Protein AF-A0AAW6XPA7-F1 (afdb_monomer_lite)

Organism: NCBI:txid47770

Structure (mmCIF, N/CA/C/O backbone):
data_AF-A0AAW6XPA7-F1
#
_entry.id   AF-A0AAW6XPA7-F1
#
loop_
_atom_site.group_PDB
_atom_site.id
_atom_site.type_symbol
_atom_site.label_atom_id
_atom_site.label_alt_id
_atom_site.label_comp_id
_atom_site.label_asym_id
_atom_site.label_entity_id
_atom_site.label_seq_id
_atom_site.pdbx_PDB_ins_code
_atom_site.Cartn_x
_atom_site.Cartn_y
_atom_site.Cartn_z
_atom_site.occupancy
_atom_site.B_iso_or_equiv
_atom_site.auth_seq_id
_atom_site.auth_comp_id
_atom_site.auth_asym_id
_atom_site.auth_atom_id
_atom_site.pdbx_PDB_model_num
ATOM 1 N N . ALA A 1 1 ? -23.354 22.774 -10.752 1.00 55.88 1 ALA A N 1
ATOM 2 C CA . ALA A 1 1 ? -23.499 23.178 -9.340 1.00 55.88 1 ALA A CA 1
ATOM 3 C C . ALA A 1 1 ? -24.300 22.121 -8.569 1.00 55.88 1 ALA A C 1
ATOM 5 O O . ALA A 1 1 ? -25.453 22.345 -8.245 1.00 55.88 1 ALA A O 1
ATOM 6 N N . LEU A 1 2 ? -23.711 20.938 -8.338 1.00 66.38 2 LEU A N 1
ATOM 7 C CA . LEU A 1 2 ? -24.343 19.857 -7.556 1.00 66.38 2 LEU A CA 1
ATOM 8 C C . LEU A 1 2 ? -23.813 19.817 -6.118 1.00 66.38 2 LEU A C 1
ATOM 10 O O . LEU A 1 2 ? -24.567 19.556 -5.193 1.00 66.38 2 LEU A O 1
ATOM 14 N N . LEU A 1 3 ? -22.535 20.155 -5.922 1.00 67.56 3 LEU A N 1
ATOM 15 C CA . LEU A 1 3 ? -21.907 20.196 -4.598 1.00 67.56 3 LEU A CA 1
ATOM 16 C C . LEU A 1 3 ? -22.485 21.291 -3.691 1.00 67.56 3 LEU A C 1
ATOM 18 O O . LEU A 1 3 ? -22.499 21.117 -2.481 1.00 67.56 3 LEU A O 1
ATOM 22 N N . SER A 1 4 ? -23.003 22.387 -4.258 1.00 74.19 4 SER A N 1
ATOM 23 C CA . SER A 1 4 ? -23.567 23.503 -3.487 1.00 74.19 4 SER A CA 1
ATOM 24 C C . SER A 1 4 ? -24.823 23.133 -2.700 1.00 74.19 4 SER A C 1
ATOM 26 O O . SER A 1 4 ? -25.075 23.740 -1.671 1.00 74.19 4 SER A O 1
ATOM 28 N N . VAL A 1 5 ? -25.572 22.119 -3.147 1.00 78.75 5 VAL A N 1
ATOM 29 C CA . VAL A 1 5 ? -26.770 21.611 -2.454 1.00 78.75 5 VAL A CA 1
ATOM 30 C C . VAL A 1 5 ? -26.407 20.927 -1.133 1.00 78.75 5 VAL A C 1
ATOM 32 O O . VAL A 1 5 ? -27.202 20.910 -0.204 1.00 78.75 5 VAL A O 1
ATOM 35 N N . PHE A 1 6 ? -25.190 20.392 -1.031 1.00 75.56 6 PHE A N 1
ATOM 36 C CA . PHE A 1 6 ? -24.729 19.653 0.141 1.00 75.56 6 PHE A CA 1
ATOM 37 C C . PHE A 1 6 ? -23.862 20.498 1.086 1.00 75.56 6 PHE A C 1
ATOM 39 O O . PHE A 1 6 ? -23.455 20.007 2.132 1.00 75.56 6 PHE A O 1
ATOM 46 N N . LEU A 1 7 ? -23.576 21.765 0.748 1.00 69.69 7 LEU A N 1
ATOM 47 C CA . LEU A 1 7 ? -22.783 22.658 1.608 1.00 69.69 7 LEU A CA 1
ATOM 48 C C . LEU A 1 7 ? -23.525 23.069 2.890 1.00 69.69 7 LEU A C 1
ATOM 50 O O . LEU A 1 7 ? -22.877 23.448 3.861 1.00 69.69 7 LEU A O 1
ATOM 54 N N . GLU A 1 8 ? -24.857 22.978 2.904 1.00 77.25 8 GLU A N 1
ATOM 55 C CA . GLU A 1 8 ? -25.686 23.226 4.092 1.00 77.25 8 GLU A CA 1
ATOM 56 C C . GLU A 1 8 ? -25.724 22.016 5.045 1.00 77.25 8 GLU A C 1
ATOM 58 O O . GLU A 1 8 ? -26.081 22.156 6.216 1.00 77.25 8 GLU A O 1
ATOM 63 N N . ASP A 1 9 ? -25.309 20.831 4.580 1.00 81.50 9 ASP A N 1
ATOM 64 C CA . ASP A 1 9 ? -25.232 19.629 5.404 1.00 81.50 9 ASP A CA 1
ATOM 65 C C . ASP A 1 9 ? -23.883 19.558 6.135 1.00 81.50 9 ASP A C 1
ATOM 67 O O . ASP A 1 9 ? -22.825 19.276 5.565 1.00 81.50 9 ASP A O 1
ATOM 71 N N . THR A 1 10 ? -23.931 19.774 7.449 1.00 81.56 10 THR A N 1
ATOM 72 C CA . THR A 1 10 ? -22.755 19.724 8.335 1.00 81.56 10 THR A CA 1
ATOM 73 C C . THR A 1 10 ? -22.012 18.382 8.321 1.00 81.56 10 THR A C 1
ATOM 75 O O . THR A 1 10 ? -20.831 18.341 8.666 1.00 81.56 10 THR A O 1
ATOM 78 N N . GLN A 1 11 ? -22.668 17.287 7.922 1.00 83.19 11 GLN A N 1
ATOM 79 C CA . GLN A 1 11 ? -22.074 15.950 7.846 1.00 83.19 11 GLN A CA 1
ATOM 80 C C . GLN A 1 11 ? -21.476 15.643 6.471 1.00 83.19 11 GLN A C 1
ATOM 82 O O . GLN A 1 11 ? -20.643 14.740 6.355 1.00 83.19 11 GLN A O 1
ATOM 87 N N . PHE A 1 12 ? -21.827 16.413 5.438 1.00 84.88 12 PHE A N 1
ATOM 88 C CA . PHE A 1 12 ? -21.339 16.181 4.082 1.00 84.88 12 PHE A CA 1
ATOM 89 C C . PHE A 1 12 ? -19.821 16.329 3.977 1.00 84.88 12 PHE A C 1
ATOM 91 O O . PHE A 1 12 ? -19.156 15.459 3.418 1.00 84.88 12 PHE A O 1
ATOM 98 N N . ILE A 1 13 ? -19.250 17.391 4.555 1.00 82.44 13 ILE A N 1
ATOM 99 C CA . ILE A 1 13 ? -17.800 17.627 4.508 1.00 82.44 13 ILE A CA 1
ATOM 100 C C . ILE A 1 13 ? -17.015 16.511 5.231 1.00 82.44 13 ILE A C 1
ATOM 102 O O . ILE A 1 13 ? -16.104 15.956 4.613 1.00 82.44 13 ILE A O 1
ATOM 106 N N . PRO A 1 14 ? -17.353 16.101 6.473 1.00 82.62 14 PRO A N 1
ATOM 107 C CA . PRO A 1 14 ? -16.730 14.940 7.118 1.00 82.62 14 PRO A CA 1
ATOM 108 C C . PRO A 1 14 ? -16.839 13.637 6.315 1.00 82.62 14 PRO A C 1
ATOM 110 O O . PRO A 1 14 ? -15.856 12.902 6.197 1.00 82.62 14 PRO A O 1
ATOM 113 N N . LEU A 1 15 ? -18.010 13.346 5.740 1.00 84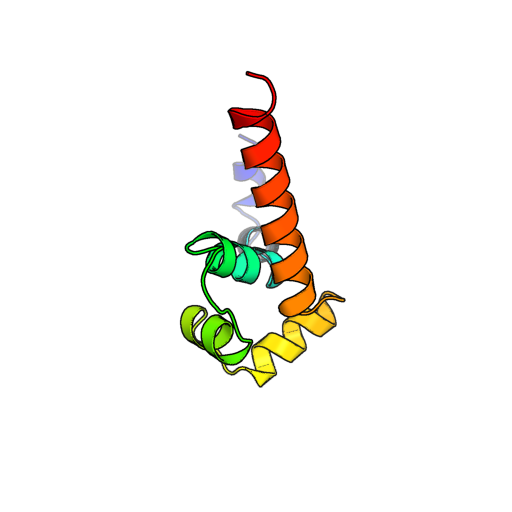.06 15 LEU A N 1
ATOM 114 C CA . LEU A 1 15 ? -18.217 12.152 4.917 1.00 84.06 15 LEU A CA 1
ATOM 115 C C . LEU A 1 15 ? -17.367 12.190 3.647 1.00 84.06 15 LEU A C 1
ATOM 117 O O . LEU A 1 15 ? -16.685 11.217 3.334 1.00 84.06 15 LEU A O 1
ATOM 121 N N . LEU A 1 16 ? -17.355 13.325 2.949 1.00 83.62 16 LEU A N 1
ATOM 122 C CA . LEU A 1 16 ? -16.550 13.529 1.752 1.00 83.62 16 LEU A CA 1
ATOM 123 C C . LEU A 1 16 ? -15.059 13.357 2.057 1.00 83.62 16 LEU A C 1
ATOM 125 O O . LEU A 1 16 ? -14.364 12.660 1.325 1.00 83.62 16 LEU A O 1
ATOM 129 N N . LEU A 1 17 ? -14.570 13.924 3.162 1.00 79.94 17 LEU A N 1
ATOM 130 C CA . LEU A 1 17 ? -13.181 13.753 3.592 1.00 79.94 17 LEU A CA 1
ATOM 131 C C . LEU A 1 17 ? -12.843 12.287 3.890 1.00 79.94 17 LEU A C 1
ATOM 133 O O . LEU A 1 17 ? -11.775 11.827 3.492 1.00 79.94 17 LEU A O 1
ATOM 137 N N . ASN A 1 18 ? -13.745 11.539 4.528 1.00 80.06 18 ASN A N 1
ATOM 138 C CA . ASN A 1 18 ? -13.552 10.107 4.772 1.00 80.06 18 ASN A CA 1
ATOM 139 C C . ASN A 1 18 ? -13.500 9.292 3.472 1.00 80.06 18 ASN A C 1
ATOM 141 O O . ASN A 1 18 ? -12.697 8.370 3.366 1.00 80.06 18 ASN A O 1
ATOM 145 N N . VAL A 1 19 ? -14.326 9.636 2.481 1.00 79.81 19 VAL A N 1
ATOM 146 C CA . VAL A 1 19 ? -14.347 8.959 1.173 1.00 79.81 19 VAL A CA 1
ATOM 147 C C . VAL A 1 19 ? -13.110 9.303 0.340 1.00 79.81 19 VAL A C 1
ATOM 149 O O . VAL A 1 19 ? -12.581 8.447 -0.366 1.00 79.81 19 VAL A O 1
ATOM 152 N N . LEU A 1 20 ? -12.641 10.550 0.414 1.00 81.00 20 LEU A N 1
ATOM 153 C CA . LEU A 1 20 ? -11.484 11.025 -0.345 1.00 81.00 20 LEU A CA 1
ATOM 154 C C . LEU A 1 20 ? -10.144 10.614 0.274 1.00 81.00 20 LEU A C 1
ATOM 156 O O . LEU A 1 20 ? -9.126 10.646 -0.419 1.00 81.00 20 LEU A O 1
ATOM 160 N N . GLN A 1 21 ? -10.109 10.248 1.559 1.00 84.62 21 GLN A N 1
ATOM 161 C CA . GLN A 1 21 ? -8.869 9.813 2.188 1.00 84.62 21 GLN A CA 1
ATOM 162 C C . GLN A 1 21 ? -8.377 8.502 1.556 1.00 84.62 21 GLN A C 1
ATOM 164 O O . GLN A 1 21 ? -9.072 7.485 1.614 1.00 84.62 21 GLN A O 1
ATOM 169 N N . PRO A 1 22 ? -7.160 8.481 0.978 1.00 87.06 22 PRO A N 1
ATOM 170 C CA . PRO A 1 22 ? -6.621 7.266 0.394 1.00 87.06 22 PRO A CA 1
ATOM 171 C C . PRO A 1 22 ? -6.459 6.197 1.477 1.00 87.06 22 PRO A C 1
ATOM 173 O O . PRO A 1 22 ? -5.854 6.438 2.529 1.00 87.06 22 PRO A O 1
ATOM 176 N N . ASN A 1 23 ? -6.978 5.001 1.191 1.00 92.81 23 ASN A N 1
ATOM 177 C CA . ASN A 1 23 ? -6.826 3.835 2.057 1.00 92.81 23 ASN A CA 1
ATOM 178 C C . ASN A 1 23 ? -5.343 3.451 2.238 1.00 92.81 23 ASN A C 1
ATOM 180 O O . ASN A 1 23 ? -4.448 3.945 1.537 1.00 92.81 23 ASN A O 1
ATOM 184 N N . MET A 1 24 ? -5.055 2.585 3.210 1.00 96.69 24 MET A N 1
ATOM 185 C CA . MET A 1 24 ? -3.681 2.260 3.586 1.00 96.69 24 MET A CA 1
ATOM 186 C C . MET A 1 24 ? -2.929 1.572 2.447 1.00 96.69 24 MET A C 1
ATOM 188 O O . MET A 1 24 ? -1.783 1.935 2.183 1.00 96.69 24 MET A O 1
ATOM 192 N N . ARG A 1 25 ? -3.586 0.668 1.712 1.00 97.50 25 ARG A N 1
ATOM 193 C CA . ARG A 1 25 ? -3.121 0.098 0.438 1.00 97.50 25 ARG A CA 1
ATOM 194 C C . ARG A 1 25 ? -2.553 1.165 -0.488 1.00 97.50 25 ARG A C 1
ATOM 196 O O . ARG A 1 25 ? -1.418 1.036 -0.942 1.00 97.50 25 ARG A O 1
ATOM 203 N N . THR A 1 26 ? -3.327 2.217 -0.746 1.00 97.00 26 THR A N 1
ATOM 204 C CA . THR A 1 26 ? -2.973 3.258 -1.717 1.00 97.00 26 THR A CA 1
ATOM 205 C C . THR A 1 26 ? -1.747 4.017 -1.236 1.00 97.00 26 THR A C 1
ATOM 207 O O . THR A 1 26 ? -0.783 4.169 -1.980 1.00 97.00 26 THR A O 1
ATOM 210 N N . ARG A 1 27 ? -1.730 4.404 0.043 1.00 97.69 27 ARG A N 1
ATOM 211 C CA . ARG A 1 27 ? -0.593 5.100 0.662 1.00 97.69 27 ARG A CA 1
ATOM 212 C C . ARG A 1 27 ? 0.694 4.272 0.623 1.00 97.69 27 ARG A C 1
ATOM 214 O O . ARG A 1 27 ? 1.748 4.809 0.293 1.00 97.69 27 ARG A O 1
ATOM 221 N N . VAL A 1 28 ? 0.613 2.975 0.923 1.00 98.38 28 VAL A N 1
ATOM 222 C CA . VAL A 1 28 ? 1.760 2.054 0.857 1.00 98.38 28 VAL A CA 1
ATOM 223 C C . VAL A 1 28 ? 2.267 1.897 -0.574 1.00 98.38 28 VAL A C 1
ATOM 225 O O . VAL A 1 28 ? 3.473 1.978 -0.795 1.00 98.38 28 VAL A O 1
ATOM 228 N N . CYS A 1 29 ? 1.373 1.728 -1.552 1.00 98.19 29 CYS A N 1
ATOM 229 C CA . CYS A 1 29 ? 1.764 1.636 -2.959 1.00 98.19 29 CYS A CA 1
ATOM 230 C C . CYS A 1 29 ? 2.446 2.922 -3.443 1.00 98.19 29 CYS A C 1
ATOM 232 O O . CYS A 1 29 ? 3.428 2.842 -4.173 1.00 98.19 29 CYS A O 1
ATOM 234 N N . THR A 1 30 ? 1.984 4.101 -3.010 1.00 98.06 30 THR A N 1
ATOM 235 C CA . THR A 1 30 ? 2.646 5.379 -3.320 1.00 98.06 30 THR A CA 1
ATOM 236 C C . THR A 1 30 ? 4.085 5.402 -2.806 1.00 98.06 30 THR A C 1
ATOM 238 O O . THR A 1 30 ? 4.996 5.697 -3.574 1.00 98.06 30 THR A O 1
ATOM 241 N N . VAL A 1 31 ? 4.315 5.021 -1.542 1.00 98.31 31 VAL A N 1
ATOM 242 C CA . VAL A 1 31 ? 5.671 4.945 -0.965 1.00 98.31 31 VAL A CA 1
ATOM 243 C C . VAL A 1 31 ? 6.553 3.968 -1.746 1.00 98.31 31 VAL A C 1
ATOM 245 O O . VAL A 1 31 ? 7.670 4.314 -2.123 1.00 98.31 31 VAL A O 1
ATOM 248 N N . ILE A 1 32 ? 6.042 2.770 -2.041 1.00 98.44 32 ILE A N 1
ATOM 249 C CA . ILE A 1 32 ? 6.784 1.746 -2.787 1.00 98.44 32 ILE A CA 1
ATOM 250 C C . ILE A 1 32 ? 7.152 2.242 -4.192 1.00 98.44 32 ILE A C 1
ATOM 252 O O . ILE A 1 32 ? 8.293 2.076 -4.623 1.00 98.44 32 ILE A O 1
ATOM 256 N N . ASN A 1 33 ? 6.210 2.868 -4.900 1.00 97.81 33 ASN A N 1
ATOM 257 C CA . ASN A 1 33 ? 6.411 3.333 -6.271 1.00 97.81 33 ASN A CA 1
ATOM 258 C C . ASN A 1 33 ? 7.383 4.514 -6.379 1.00 97.81 33 ASN A C 1
ATOM 260 O O . ASN A 1 33 ? 8.032 4.643 -7.417 1.00 97.81 33 ASN A O 1
ATOM 264 N N . ASN A 1 34 ? 7.554 5.320 -5.323 1.00 97.31 34 ASN A N 1
ATOM 265 C CA . ASN A 1 34 ? 8.568 6.382 -5.297 1.00 97.31 34 ASN A CA 1
ATOM 266 C C . ASN A 1 34 ? 9.989 5.832 -5.508 1.00 97.31 34 ASN A C 1
ATOM 268 O O . ASN A 1 34 ? 10.826 6.501 -6.109 1.00 97.31 34 ASN A O 1
ATOM 272 N N . ASN A 1 35 ? 10.264 4.606 -5.046 1.00 97.25 35 ASN A N 1
ATOM 273 C CA . ASN A 1 35 ? 11.502 3.894 -5.356 1.00 97.25 35 ASN A CA 1
ATOM 274 C C . ASN A 1 35 ? 11.265 2.377 -5.416 1.00 97.25 35 ASN A C 1
ATOM 276 O O . ASN A 1 35 ? 11.520 1.641 -4.462 1.00 97.25 35 ASN A O 1
ATOM 280 N N . ILE A 1 36 ? 10.784 1.897 -6.563 1.00 97.19 36 ILE A N 1
ATOM 281 C CA . ILE A 1 36 ? 10.335 0.505 -6.749 1.00 97.19 36 ILE A CA 1
ATOM 282 C C . ILE A 1 36 ? 11.441 -0.555 -6.581 1.00 97.19 36 ILE A C 1
ATOM 284 O O . ILE A 1 36 ? 11.164 -1.712 -6.240 1.00 97.19 36 ILE A O 1
ATOM 288 N N . ALA A 1 37 ? 12.697 -0.163 -6.814 1.00 96.50 37 ALA A N 1
ATOM 289 C CA . ALA A 1 37 ? 13.871 -1.025 -6.703 1.00 96.50 37 ALA A CA 1
ATOM 290 C C . ALA A 1 37 ? 14.421 -1.100 -5.270 1.00 96.50 37 ALA A C 1
ATOM 292 O O . ALA A 1 37 ? 15.232 -1.975 -4.976 1.00 96.50 37 ALA A O 1
ATOM 293 N N . HIS A 1 38 ? 13.979 -0.212 -4.373 1.00 97.50 38 HIS A N 1
ATOM 294 C CA . HIS A 1 38 ? 14.439 -0.200 -2.991 1.00 97.50 38 HIS A CA 1
ATOM 295 C C . HIS A 1 38 ? 14.071 -1.495 -2.251 1.00 97.50 38 HIS A C 1
ATOM 297 O O . HIS A 1 38 ? 13.050 -2.145 -2.518 1.00 97.50 38 HIS A O 1
ATOM 303 N N . GLU A 1 39 ? 14.896 -1.858 -1.270 1.00 97.62 39 GLU A N 1
ATOM 304 C CA . GLU A 1 39 ? 14.632 -2.970 -0.360 1.00 97.62 39 GLU A CA 1
ATOM 305 C C . GLU A 1 39 ? 13.588 -2.571 0.689 1.00 97.62 39 GLU A C 1
ATOM 307 O O . GLU A 1 39 ? 13.888 -2.235 1.836 1.00 97.62 39 GLU A O 1
ATOM 312 N N . TRP A 1 40 ? 12.323 -2.566 0.289 1.00 98.38 40 TRP A N 1
ATOM 313 C CA . TRP A 1 40 ? 11.236 -2.215 1.188 1.00 98.38 40 TRP A CA 1
ATOM 314 C C . TRP A 1 40 ? 11.008 -3.276 2.267 1.00 98.38 40 TRP A C 1
ATOM 316 O O . TRP A 1 40 ? 10.840 -4.461 1.988 1.00 98.38 40 TRP A O 1
ATOM 326 N N . THR A 1 41 ? 10.922 -2.816 3.513 1.00 98.50 41 THR A N 1
ATOM 327 C CA . THR A 1 41 ? 10.476 -3.607 4.665 1.00 98.50 41 THR A CA 1
ATOM 328 C C . THR A 1 41 ? 9.286 -2.917 5.320 1.00 98.50 41 THR A C 1
ATOM 330 O O . THR A 1 41 ? 9.093 -1.709 5.156 1.00 98.50 41 THR A O 1
ATOM 333 N N . LEU A 1 42 ? 8.511 -3.655 6.120 1.00 98.38 42 LEU A N 1
ATOM 334 C CA . LEU A 1 42 ? 7.400 -3.080 6.885 1.00 98.38 42 LEU A CA 1
ATOM 335 C C . LEU A 1 42 ? 7.843 -1.872 7.731 1.00 98.38 42 LEU A C 1
ATOM 337 O O . LEU A 1 42 ? 7.119 -0.886 7.804 1.00 98.38 42 LEU A O 1
ATOM 341 N N . ALA A 1 43 ? 9.029 -1.938 8.346 1.00 98.44 43 ALA A N 1
ATOM 342 C CA . ALA A 1 43 ? 9.558 -0.859 9.176 1.00 98.44 43 ALA A CA 1
ATOM 343 C C . ALA A 1 43 ? 9.913 0.392 8.359 1.00 98.44 43 ALA A C 1
ATOM 345 O O . ALA A 1 43 ? 9.569 1.496 8.771 1.00 98.44 43 ALA A O 1
ATOM 346 N N . ARG A 1 44 ? 10.538 0.223 7.185 1.00 98.56 44 ARG A N 1
ATOM 347 C CA . ARG A 1 44 ? 10.870 1.338 6.283 1.00 98.56 44 ARG A CA 1
ATOM 348 C C . ARG A 1 44 ? 9.608 2.032 5.773 1.00 98.56 44 ARG A C 1
ATOM 350 O O . ARG A 1 44 ? 9.496 3.244 5.887 1.00 98.56 44 ARG A O 1
ATOM 357 N N . ILE A 1 45 ? 8.619 1.261 5.316 1.00 98.44 45 ILE A N 1
ATOM 358 C CA . ILE A 1 45 ? 7.336 1.813 4.853 1.00 98.44 45 ILE A CA 1
ATOM 359 C C . ILE A 1 45 ? 6.603 2.528 5.998 1.00 98.44 45 ILE A C 1
ATOM 361 O O . ILE A 1 45 ? 6.052 3.608 5.805 1.00 98.44 45 ILE A O 1
ATOM 365 N N . ALA A 1 46 ? 6.600 1.950 7.202 1.00 9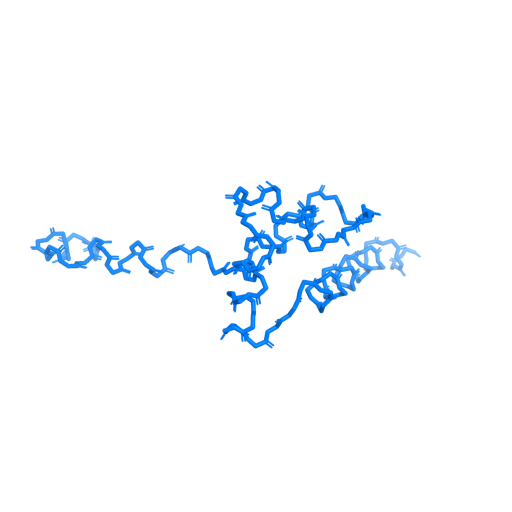8.38 46 ALA A N 1
ATOM 366 C CA . ALA A 1 46 ? 5.971 2.574 8.364 1.00 98.38 46 ALA A CA 1
ATOM 367 C C . ALA A 1 46 ? 6.646 3.904 8.742 1.00 98.38 46 ALA A C 1
ATOM 369 O O . ALA A 1 46 ? 5.944 4.860 9.067 1.00 98.38 46 ALA A O 1
ATOM 370 N N . SER A 1 47 ? 7.977 3.979 8.630 1.00 98.25 47 SER A N 1
ATOM 371 C CA . SER A 1 47 ? 8.749 5.209 8.834 1.00 98.25 47 SER A CA 1
ATOM 372 C C . SER A 1 47 ? 8.357 6.306 7.839 1.00 98.25 47 SER A C 1
ATOM 374 O O . SER A 1 47 ? 8.061 7.418 8.263 1.00 98.25 47 SER A O 1
ATOM 376 N N . GLU A 1 48 ? 8.276 5.990 6.542 1.00 98.19 48 GLU A N 1
ATOM 377 C CA . GLU A 1 48 ? 7.837 6.931 5.490 1.00 98.19 48 GLU A CA 1
ATOM 378 C C . GLU A 1 48 ? 6.402 7.438 5.713 1.00 98.19 48 GLU A C 1
ATOM 380 O O . GLU A 1 48 ? 6.055 8.567 5.376 1.00 98.19 48 GLU A O 1
ATOM 38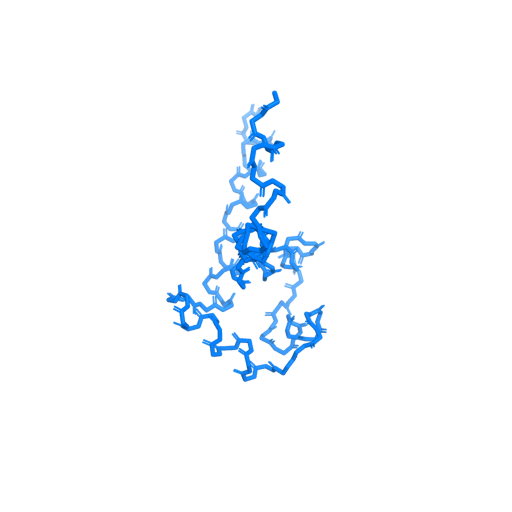5 N N . LEU A 1 49 ? 5.547 6.608 6.316 1.00 97.31 49 LEU A N 1
ATOM 386 C CA . LEU A 1 49 ? 4.161 6.954 6.632 1.00 97.31 49 LEU A CA 1
ATOM 387 C C . LEU A 1 49 ? 3.973 7.557 8.035 1.00 97.31 49 LEU A C 1
ATOM 389 O O . LEU A 1 49 ? 2.824 7.784 8.429 1.00 97.31 49 LEU A O 1
ATOM 393 N N . LEU A 1 50 ? 5.064 7.802 8.774 1.00 97.75 50 LEU A N 1
ATOM 394 C CA . LEU A 1 50 ? 5.079 8.338 10.142 1.00 97.75 50 LEU A CA 1
ATOM 395 C C . LEU A 1 50 ? 4.181 7.547 11.110 1.00 97.75 50 LEU A C 1
ATOM 397 O O . LEU A 1 50 ? 3.404 8.111 11.881 1.00 97.75 50 LEU A O 1
ATOM 401 N N . MET A 1 51 ? 4.261 6.217 11.062 1.00 97.25 51 MET A N 1
ATOM 402 C CA . MET A 1 51 ? 3.488 5.329 11.931 1.00 97.25 51 MET A CA 1
ATOM 403 C C . MET A 1 51 ? 4.321 4.167 12.465 1.00 97.25 51 MET A C 1
ATOM 405 O O . MET A 1 51 ? 5.392 3.850 11.955 1.00 97.25 51 MET A O 1
ATOM 409 N N . SER A 1 52 ? 3.814 3.484 13.492 1.00 98.44 52 SER A N 1
ATOM 410 C CA . SER A 1 52 ? 4.464 2.272 13.984 1.00 98.44 52 SER A CA 1
ATOM 411 C C . SER A 1 52 ? 4.273 1.096 13.007 1.00 98.44 52 SER A C 1
ATOM 413 O O . SER A 1 52 ? 3.213 0.971 12.378 1.00 98.44 52 SER A O 1
ATOM 415 N N . PRO A 1 53 ? 5.242 0.164 12.910 1.00 98.50 53 PRO A N 1
ATOM 416 C CA . PRO A 1 53 ? 5.109 -1.021 12.058 1.00 98.50 53 PRO A CA 1
ATOM 417 C C . PRO A 1 53 ? 3.900 -1.896 12.419 1.00 98.50 53 PRO A C 1
ATOM 419 O O . PRO A 1 53 ? 3.265 -2.486 11.544 1.00 98.50 53 PRO A O 1
ATOM 422 N N . SER A 1 54 ? 3.552 -1.971 13.707 1.00 98.38 54 SER A N 1
ATOM 423 C CA . SER A 1 54 ? 2.399 -2.733 14.196 1.00 98.38 54 SER A CA 1
ATOM 424 C C . SER A 1 54 ? 1.070 -2.127 13.744 1.00 98.38 54 SER A C 1
ATOM 426 O O . SER A 1 54 ? 0.186 -2.871 13.314 1.00 98.38 54 SER A O 1
ATOM 428 N N . LEU A 1 55 ? 0.940 -0.796 13.775 1.00 98.19 55 LEU A N 1
ATOM 429 C CA . LEU A 1 55 ? -0.249 -0.099 13.286 1.00 98.19 55 LEU A CA 1
ATOM 430 C C . LEU A 1 55 ? -0.412 -0.279 11.775 1.00 98.19 55 LEU A C 1
ATOM 432 O O . LEU A 1 55 ? -1.511 -0.594 11.319 1.00 98.19 55 LEU A O 1
ATOM 436 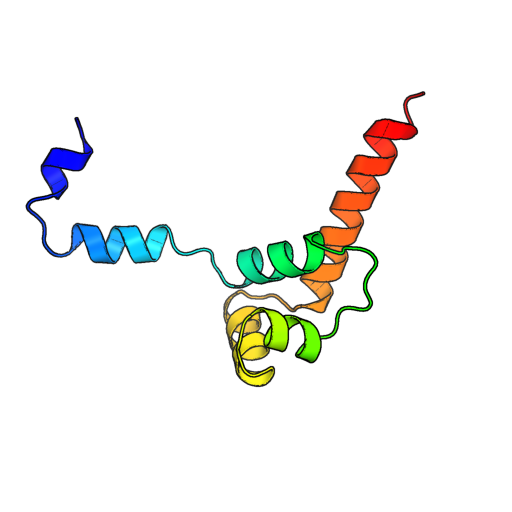N N . LEU A 1 56 ? 0.678 -0.151 11.012 1.00 98.50 56 LEU A N 1
ATOM 437 C CA . LEU A 1 56 ? 0.663 -0.388 9.568 1.00 98.50 56 LEU A CA 1
ATOM 438 C C . LEU A 1 56 ? 0.214 -1.818 9.244 1.00 98.50 56 LEU A C 1
ATOM 440 O O . LEU A 1 56 ? -0.689 -2.022 8.435 1.00 98.50 56 LEU A O 1
ATOM 444 N N . LYS A 1 57 ? 0.800 -2.815 9.920 1.00 98.38 57 LYS A N 1
ATOM 445 C CA . LYS A 1 57 ? 0.436 -4.227 9.743 1.00 98.38 57 LYS A CA 1
ATOM 446 C C . LYS A 1 57 ? -1.036 -4.480 10.059 1.00 98.38 57 LYS A C 1
ATOM 448 O O . LYS A 1 57 ? -1.686 -5.219 9.325 1.00 98.38 57 LYS A O 1
ATOM 453 N N . LYS A 1 58 ? -1.558 -3.880 11.134 1.00 98.44 58 LYS A N 1
ATOM 454 C CA . LYS A 1 58 ? -2.970 -3.993 11.517 1.00 98.44 58 LYS A CA 1
ATOM 455 C C . LYS A 1 58 ? -3.886 -3.422 10.430 1.00 98.44 58 LYS A C 1
ATOM 457 O O . LYS A 1 58 ? -4.763 -4.141 9.971 1.00 98.44 58 LYS A O 1
ATOM 462 N N . LYS A 1 59 ? -3.632 -2.193 9.969 1.00 97.94 59 LYS A N 1
ATOM 463 C CA . LYS A 1 59 ? -4.445 -1.534 8.933 1.00 97.94 59 LYS A CA 1
ATOM 464 C C . LYS A 1 59 ? -4.428 -2.280 7.597 1.00 97.94 59 LYS A C 1
ATOM 466 O O . LYS A 1 59 ? -5.468 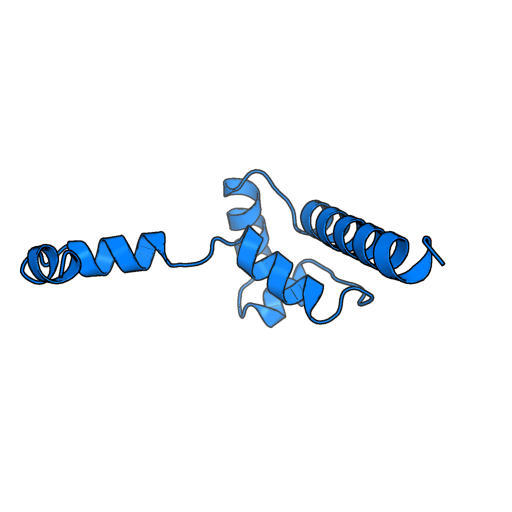-2.458 6.982 1.00 97.94 59 LYS A O 1
ATOM 471 N N . LEU A 1 60 ? -3.270 -2.787 7.170 1.00 98.19 60 LEU A N 1
ATOM 472 C CA . LEU A 1 60 ? -3.190 -3.604 5.952 1.00 98.19 60 LEU A CA 1
ATOM 473 C C . LEU A 1 60 ? -3.953 -4.927 6.091 1.00 98.19 60 LEU A C 1
ATOM 475 O O . LEU A 1 60 ? -4.609 -5.356 5.147 1.00 98.19 60 LEU A O 1
ATOM 479 N N . ARG A 1 61 ? -3.917 -5.549 7.277 1.00 98.00 61 ARG A N 1
ATOM 480 C CA . ARG A 1 61 ? -4.689 -6.765 7.556 1.00 98.00 61 ARG A CA 1
ATOM 481 C C . ARG A 1 61 ? -6.197 -6.508 7.528 1.00 98.00 61 ARG A C 1
ATOM 483 O O . ARG A 1 61 ? -6.925 -7.363 7.040 1.00 98.00 61 ARG A O 1
ATOM 490 N N . GLU A 1 62 ? -6.654 -5.365 8.039 1.00 97.75 62 GLU A N 1
ATOM 491 C CA . GLU A 1 62 ? -8.061 -4.932 7.950 1.00 97.75 62 GLU A CA 1
ATOM 492 C C . GLU A 1 62 ? -8.507 -4.765 6.488 1.00 97.75 62 GLU A C 1
ATOM 494 O O . GLU A 1 62 ? -9.643 -5.079 6.153 1.00 97.75 62 GLU A O 1
ATOM 499 N N . GLU A 1 63 ? -7.587 -4.376 5.602 1.00 96.88 63 GLU A N 1
ATOM 500 C CA . GLU A 1 63 ? -7.794 -4.315 4.148 1.00 96.88 63 GLU A CA 1
ATOM 501 C C . GLU A 1 63 ? -7.536 -5.655 3.422 1.00 96.88 63 GLU A C 1
ATOM 503 O O . GLU A 1 63 ? -7.535 -5.704 2.193 1.00 96.88 63 GLU A O 1
ATOM 508 N N . GLY A 1 64 ? -7.297 -6.753 4.150 1.00 98.06 64 GLY A N 1
ATOM 509 C CA . GLY A 1 64 ? -7.091 -8.084 3.567 1.00 98.06 64 GLY A CA 1
ATOM 510 C C . GLY A 1 64 ? -5.774 -8.255 2.802 1.00 98.06 64 GLY A C 1
ATOM 511 O O . GLY A 1 64 ? -5.670 -9.132 1.947 1.00 98.06 64 GLY A O 1
ATOM 512 N N . THR A 1 65 ? -4.763 -7.431 3.087 1.00 98.06 65 THR A N 1
ATOM 513 C CA . THR A 1 65 ? -3.477 -7.443 2.378 1.00 98.06 65 THR A CA 1
ATOM 514 C C . THR A 1 65 ? -2.275 -7.350 3.329 1.00 98.06 65 THR A C 1
ATOM 516 O O . THR A 1 65 ? -2.390 -7.322 4.557 1.00 98.06 65 THR A O 1
ATOM 519 N N . SER A 1 66 ? -1.074 -7.328 2.759 1.00 98.38 66 SER A N 1
ATOM 520 C CA . SER A 1 66 ? 0.200 -7.182 3.456 1.00 98.38 66 SER A CA 1
ATOM 521 C C . SER A 1 66 ? 1.168 -6.357 2.615 1.00 98.38 66 SER A C 1
ATOM 523 O O . SER A 1 66 ? 1.059 -6.300 1.392 1.00 98.38 66 SER A O 1
ATOM 525 N N . TYR A 1 67 ? 2.162 -5.740 3.260 1.00 98.00 67 TYR A N 1
ATOM 526 C CA . TYR A 1 67 ? 3.130 -4.902 2.544 1.00 98.00 67 TYR A CA 1
ATOM 527 C C . TYR A 1 67 ? 3.890 -5.684 1.458 1.00 98.00 67 TYR A C 1
ATOM 529 O O . TYR A 1 67 ? 4.190 -5.133 0.407 1.00 98.00 67 TYR A O 1
ATOM 537 N N . SER A 1 68 ? 4.178 -6.970 1.691 1.00 98.25 68 SER A N 1
ATOM 538 C CA . SER A 1 68 ? 4.888 -7.830 0.743 1.00 98.25 68 SER A CA 1
ATOM 539 C C . SER A 1 68 ? 4.034 -8.191 -0.472 1.00 98.25 68 SER A C 1
ATOM 541 O O . SER A 1 68 ? 4.565 -8.253 -1.575 1.00 98.25 68 SER A O 1
ATOM 543 N N . GLN A 1 69 ? 2.721 -8.389 -0.297 1.00 98.62 69 GLN A N 1
ATOM 544 C CA . GLN A 1 69 ? 1.798 -8.574 -1.424 1.00 98.62 69 GLN A CA 1
ATOM 545 C C . GLN A 1 69 ? 1.735 -7.305 -2.278 1.00 98.62 69 GLN A C 1
ATOM 547 O O . GLN A 1 69 ? 1.946 -7.380 -3.485 1.00 98.62 69 GLN A O 1
ATOM 552 N N . LEU A 1 70 ? 1.563 -6.140 -1.644 1.00 98.56 70 LEU A N 1
ATOM 553 C CA . LEU A 1 70 ? 1.551 -4.853 -2.344 1.00 98.56 70 LEU A CA 1
ATOM 554 C C . LEU A 1 70 ? 2.879 -4.573 -3.064 1.00 98.56 70 LEU A C 1
ATOM 556 O O . LEU A 1 70 ? 2.876 -4.109 -4.198 1.00 98.56 70 LEU A O 1
ATOM 560 N N . LEU A 1 71 ? 4.020 -4.908 -2.453 1.00 98.56 71 LEU A N 1
ATOM 561 C CA . LEU A 1 71 ? 5.333 -4.777 -3.089 1.00 98.56 71 LEU A CA 1
ATOM 562 C C . L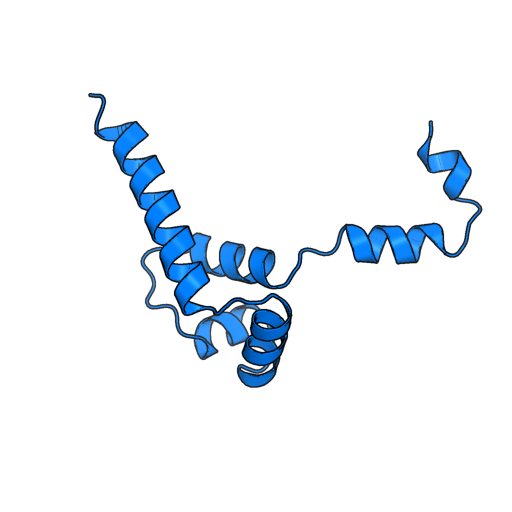EU A 1 71 ? 5.447 -5.628 -4.358 1.00 98.56 71 LEU A C 1
ATOM 564 O O . LEU A 1 71 ? 5.951 -5.149 -5.375 1.00 98.56 71 LEU A O 1
ATOM 568 N N . THR A 1 72 ? 4.971 -6.873 -4.311 1.00 98.56 72 THR A N 1
ATOM 569 C CA . THR A 1 72 ? 4.922 -7.752 -5.484 1.00 98.56 72 THR A CA 1
ATOM 570 C C . THR A 1 72 ? 3.996 -7.184 -6.558 1.00 98.56 72 THR A C 1
ATOM 572 O O . THR A 1 72 ? 4.414 -7.086 -7.709 1.00 98.56 72 THR A O 1
ATOM 575 N N . GLU A 1 73 ? 2.786 -6.748 -6.192 1.00 98.31 73 GLU A N 1
ATOM 576 C CA . GLU A 1 73 ? 1.827 -6.114 -7.111 1.00 98.31 73 GLU A CA 1
ATOM 577 C C . GLU A 1 73 ? 2.452 -4.900 -7.819 1.00 98.31 73 GLU A C 1
ATOM 579 O O . GLU A 1 73 ? 2.472 -4.849 -9.051 1.00 98.31 73 GLU A O 1
ATOM 584 N N . CYS A 1 74 ? 3.045 -3.965 -7.066 1.00 98.25 74 CYS A N 1
ATOM 585 C CA . CYS A 1 74 ? 3.698 -2.784 -7.634 1.00 98.25 74 CYS A CA 1
ATOM 586 C C . CYS A 1 74 ? 4.854 -3.158 -8.574 1.00 98.25 74 CYS A C 1
ATOM 588 O O . CYS A 1 74 ? 4.983 -2.587 -9.658 1.00 98.25 74 CYS A O 1
ATOM 590 N N . ARG A 1 75 ? 5.693 -4.135 -8.197 1.00 98.31 75 ARG A N 1
ATOM 591 C CA . ARG A 1 75 ? 6.824 -4.574 -9.032 1.00 98.31 75 ARG A CA 1
ATOM 592 C C . ARG A 1 75 ? 6.359 -5.227 -10.328 1.00 98.31 75 ARG A C 1
ATOM 594 O O . ARG A 1 75 ? 6.939 -4.949 -11.373 1.00 98.31 75 ARG A O 1
ATOM 601 N N . MET A 1 76 ? 5.312 -6.048 -10.283 1.00 98.06 76 MET A N 1
ATOM 602 C CA . MET A 1 76 ? 4.741 -6.669 -11.481 1.00 98.06 76 MET A CA 1
ATOM 603 C C . MET A 1 76 ? 4.097 -5.634 -12.399 1.00 98.06 76 MET A C 1
ATOM 605 O O . MET A 1 76 ? 4.348 -5.645 -13.602 1.00 98.06 76 MET A O 1
ATOM 609 N N . GLN A 1 77 ? 3.345 -4.683 -11.841 1.00 96.81 77 GLN A N 1
ATOM 610 C CA . GLN A 1 77 ? 2.778 -3.584 -12.618 1.00 96.81 77 GLN A CA 1
ATOM 611 C C . GLN A 1 77 ? 3.878 -2.754 -13.294 1.00 96.81 77 GLN A C 1
ATOM 613 O O . GLN A 1 77 ? 3.768 -2.423 -14.476 1.00 96.81 77 GLN A O 1
ATOM 618 N N . ARG A 1 78 ? 4.972 -2.463 -12.581 1.00 96.31 78 ARG A N 1
ATOM 619 C CA . ARG A 1 78 ? 6.123 -1.760 -13.156 1.00 96.31 78 ARG A CA 1
ATOM 620 C C . ARG A 1 78 ? 6.823 -2.581 -14.237 1.00 96.31 78 ARG A C 1
ATOM 622 O O . ARG A 1 78 ? 7.181 -2.021 -15.269 1.00 96.31 78 ARG A O 1
ATOM 629 N N . ALA A 1 79 ? 7.004 -3.884 -14.027 1.00 96.50 79 ALA A N 1
ATOM 630 C CA . ALA A 1 79 ? 7.592 -4.778 -15.020 1.00 96.50 79 ALA A CA 1
ATOM 631 C C . ALA A 1 79 ? 6.761 -4.799 -16.311 1.00 96.50 79 ALA A C 1
ATOM 633 O O . ALA A 1 79 ? 7.323 -4.616 -17.386 1.00 96.50 79 ALA A O 1
ATOM 634 N N . LEU A 1 80 ? 5.431 -4.914 -16.210 1.00 95.50 80 LEU A N 1
ATOM 635 C CA . LEU A 1 80 ? 4.528 -4.837 -17.362 1.00 95.50 80 LEU A CA 1
ATOM 636 C C . LEU A 1 80 ? 4.674 -3.512 -18.119 1.00 95.50 80 LEU A C 1
ATOM 638 O O . LEU A 1 80 ? 4.795 -3.522 -19.338 1.00 95.50 80 LEU A O 1
ATOM 642 N N . GLN A 1 81 ? 4.721 -2.377 -17.414 1.00 93.12 81 GLN A N 1
ATOM 643 C CA . GLN A 1 81 ? 4.934 -1.071 -18.051 1.00 93.12 81 GLN A CA 1
ATOM 644 C C . GLN A 1 81 ? 6.256 -1.014 -18.822 1.00 93.12 81 GLN A C 1
ATOM 646 O O . GLN A 1 81 ? 6.292 -0.515 -19.941 1.00 93.12 81 GLN A O 1
ATOM 651 N N . LEU A 1 82 ? 7.339 -1.526 -18.235 1.00 93.00 82 LEU A N 1
ATOM 652 C CA . LEU A 1 82 ? 8.649 -1.545 -18.883 1.00 93.00 82 LEU A CA 1
ATOM 653 C C . LEU A 1 82 ? 8.658 -2.476 -20.101 1.00 93.00 82 LEU A C 1
ATOM 655 O O . LEU A 1 82 ? 9.169 -2.095 -21.148 1.00 93.00 82 LEU A O 1
ATOM 659 N N . ILE A 1 83 ? 8.045 -3.657 -20.000 1.00 94.19 83 ILE A N 1
ATOM 660 C CA . ILE A 1 83 ? 7.932 -4.592 -21.126 1.00 94.19 83 ILE A CA 1
ATOM 661 C C . ILE A 1 83 ? 7.113 -3.979 -22.263 1.00 94.19 83 ILE A C 1
ATOM 663 O O . ILE A 1 83 ? 7.507 -4.100 -23.412 1.00 94.19 83 ILE A O 1
ATOM 667 N N . VAL A 1 84 ? 6.001 -3.299 -21.984 1.00 91.56 84 VAL A N 1
ATOM 668 C CA . VAL A 1 84 ? 5.184 -2.685 -23.045 1.00 91.56 84 VAL A CA 1
ATOM 669 C C . VAL A 1 84 ? 5.919 -1.526 -23.722 1.00 91.56 84 VAL A C 1
ATOM 671 O O . VAL A 1 84 ? 5.841 -1.387 -24.937 1.00 91.56 84 VAL A O 1
ATOM 674 N N . ILE A 1 85 ? 6.652 -0.710 -22.958 1.00 84.06 85 ILE A N 1
ATOM 675 C CA . ILE A 1 85 ? 7.388 0.441 -23.503 1.00 84.06 85 ILE A CA 1
ATOM 676 C C . ILE A 1 85 ? 8.598 -0.000 -24.341 1.00 84.06 85 ILE A C 1
ATOM 678 O O . ILE A 1 85 ? 8.855 0.600 -25.378 1.00 84.06 85 ILE A O 1
ATOM 682 N N . TYR A 1 86 ? 9.341 -1.024 -23.906 1.00 73.56 86 TYR A N 1
ATOM 683 C CA . TYR A 1 86 ? 10.627 -1.403 -24.517 1.00 73.56 86 TYR A CA 1
ATOM 684 C C . TYR A 1 86 ? 10.613 -2.739 -25.277 1.00 73.56 86 TYR A C 1
ATOM 686 O O . TYR A 1 86 ? 11.524 -3.011 -26.047 1.00 73.56 86 TYR A O 1
ATOM 694 N N . GLY A 1 87 ? 9.621 -3.597 -25.043 1.00 59.75 87 GLY A N 1
ATOM 695 C CA . GLY A 1 87 ? 9.520 -4.948 -25.610 1.00 59.75 87 GLY A CA 1
ATOM 696 C C . GLY A 1 87 ? 8.671 -5.051 -26.880 1.00 59.75 87 GLY A C 1
ATOM 697 O O . GLY A 1 87 ? 8.555 -6.142 -27.428 1.00 59.75 87 GLY A O 1
ATOM 698 N N . VAL A 1 88 ? 8.081 -3.944 -27.345 1.00 58.03 88 VAL A N 1
ATOM 699 C CA . VAL A 1 88 ? 7.381 -3.838 -28.644 1.00 58.03 88 VAL A CA 1
ATOM 700 C C . VAL A 1 88 ? 8.182 -2.950 -29.617 1.00 58.03 88 VAL A C 1
ATOM 702 O O . VAL A 1 88 ? 7.612 -2.186 -30.390 1.00 58.03 88 VAL A O 1
ATOM 705 N N . SER A 1 89 ? 9.516 -2.994 -29.532 1.00 50.66 89 SER A N 1
ATOM 706 C CA . SER A 1 89 ? 10.436 -2.350 -30.488 1.00 50.66 89 SER A CA 1
ATOM 707 C C . SER A 1 89 ? 11.083 -3.384 -31.398 1.00 50.66 89 SER A C 1
ATOM 709 O O . SER A 1 89 ? 11.434 -4.466 -30.875 1.00 50.66 89 SER A O 1
#

InterPro domains:
  IPR018060 AraC-like, DNA binding HTH domain [PF00165] (32-72)
  IPR018060 AraC-like, DNA binding HTH domain [PS01124] (26-89)

Sequence (89 aa):
ALLSVFLEDTQFIPLLLNVLQPNMRTRVCTVINNNIAHEWTLARIASELLMSPSLLKKKLREEGTSYSQLLTECRMQRALQLIVIYGVS

Foldseek 3Di:
DVVVVCPPPPVPVVVVCVVPDDALLVLLLVVCLVPLPDPDDLCVSCVVVVHDSVVSQVSQVVVVHDSVRSSVVSNVVVVVVCCVVPVVD

Secondary structure (DSSP, 8-state):
--GGGGTT-TTHHHHHHHHHSPPHHHHHHHHHHHTTTS---HHHHHHHTTS-HHHHHHHHHHTT--HHHHHHHHHHHHHHHHHHHHS--

Radius of gyration: 17.67 Å; chains: 1; bounding box: 41×32×45 Å

pLDDT: mean 90.92, std 11.39, range [50.66, 98.62]